Protein AF-A0AAV1YYT8-F1 (afdb_monomer)

Secondary structure (DSSP, 8-state):
-------HHHHHHH------TT-------GGG-HHHHHHHHHHHHTT-TTS--THHHHHHHHHHHHHHHHHHHHH-SS----HHHHHHHHHHHHHHHHGGG-SSHHHHHHHHHSTT-HHHHTT-

Structure (mmCIF, N/CA/C/O backbone):
data_AF-A0AAV1YYT8-F1
#
_entry.id   AF-A0AAV1YYT8-F1
#
loop_
_atom_site.group_PDB
_atom_site.id
_atom_site.type_symbol
_atom_site.label_atom_id
_atom_site.label_alt_id
_atom_site.label_comp_id
_atom_site.label_asym_id
_atom_site.label_entity_id
_atom_site.label_seq_id
_atom_site.pdbx_PDB_ins_code
_atom_site.Cartn_x
_atom_site.Cartn_y
_atom_site.Cartn_z
_atom_site.occupancy
_atom_site.B_iso_or_equiv
_atom_site.auth_seq_id
_atom_site.auth_comp_id
_atom_site.auth_asym_id
_atom_site.auth_atom_id
_atom_site.pdbx_PDB_model_num
ATOM 1 N N . LYS A 1 1 ? -0.419 -19.424 -12.071 1.00 29.91 1 LYS A N 1
ATOM 2 C CA . LYS A 1 1 ? 0.875 -18.808 -12.464 1.00 29.91 1 LYS A CA 1
ATOM 3 C C . LYS A 1 1 ? 1.352 -17.943 -11.300 1.00 29.91 1 LYS A C 1
ATOM 5 O O . LYS A 1 1 ? 0.806 -16.866 -11.106 1.00 29.91 1 LYS A O 1
ATOM 10 N N . ASN A 1 2 ? 2.298 -18.443 -10.504 1.00 28.84 2 ASN A N 1
ATOM 11 C CA . ASN A 1 2 ? 2.866 -1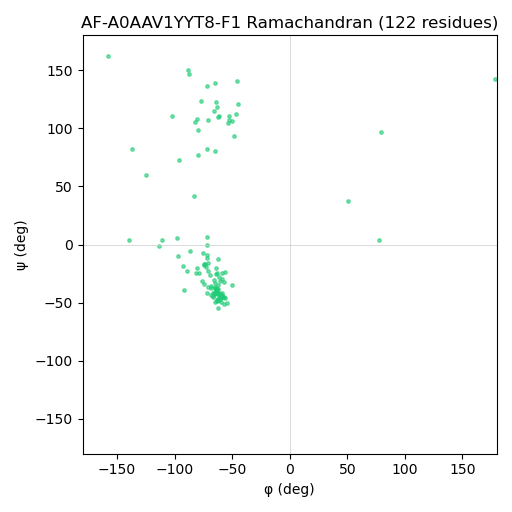7.728 -9.360 1.00 28.84 2 ASN A CA 1
ATOM 12 C C . ASN A 1 2 ? 3.902 -16.722 -9.865 1.00 28.84 2 ASN A C 1
ATOM 14 O O . ASN A 1 2 ? 5.024 -17.090 -10.201 1.00 28.84 2 ASN A O 1
ATOM 18 N N . ILE A 1 3 ? 3.491 -15.461 -9.985 1.00 37.50 3 ILE A N 1
ATOM 19 C CA . ILE A 1 3 ? 4.416 -14.343 -10.160 1.00 37.50 3 ILE A CA 1
ATOM 20 C C . ILE A 1 3 ? 4.888 -14.003 -8.753 1.00 37.50 3 ILE A C 1
ATOM 22 O O . ILE A 1 3 ? 4.116 -13.474 -7.958 1.00 37.50 3 ILE A O 1
ATOM 26 N N . TYR A 1 4 ? 6.124 -14.393 -8.453 1.00 35.78 4 TYR A N 1
ATOM 27 C CA . TYR A 1 4 ? 6.843 -13.994 -7.254 1.00 35.78 4 TYR A CA 1
ATOM 28 C C . TYR A 1 4 ? 6.838 -12.462 -7.177 1.00 35.78 4 TYR A C 1
ATOM 30 O O . TYR A 1 4 ? 7.555 -11.798 -7.927 1.00 35.78 4 TYR A O 1
ATOM 38 N N . CYS A 1 5 ? 6.013 -11.893 -6.296 1.00 41.47 5 CYS A N 1
ATOM 39 C CA . CYS A 1 5 ? 6.293 -10.569 -5.764 1.00 41.47 5 CYS A CA 1
ATOM 40 C C . CYS A 1 5 ? 7.623 -10.721 -5.028 1.00 41.47 5 CYS A C 1
ATOM 42 O O . CYS A 1 5 ? 7.698 -11.449 -4.039 1.00 41.47 5 CYS A O 1
ATOM 44 N N . PHE A 1 6 ? 8.689 -10.122 -5.562 1.00 40.53 6 PHE A N 1
ATOM 45 C CA . PHE A 1 6 ? 9.904 -9.889 -4.790 1.00 40.53 6 PHE A CA 1
ATOM 46 C C . PHE A 1 6 ? 9.467 -9.343 -3.432 1.00 40.53 6 PHE A C 1
ATOM 48 O O . PHE A 1 6 ? 8.733 -8.355 -3.401 1.00 40.53 6 PHE A O 1
ATOM 55 N N . GLY A 1 7 ? 9.830 -10.033 -2.348 1.00 42.81 7 GLY A N 1
ATOM 56 C CA . GLY A 1 7 ? 9.428 -9.659 -1.001 1.00 42.81 7 GLY A CA 1
ATOM 57 C C . GLY A 1 7 ? 9.799 -8.203 -0.755 1.00 42.81 7 GLY A C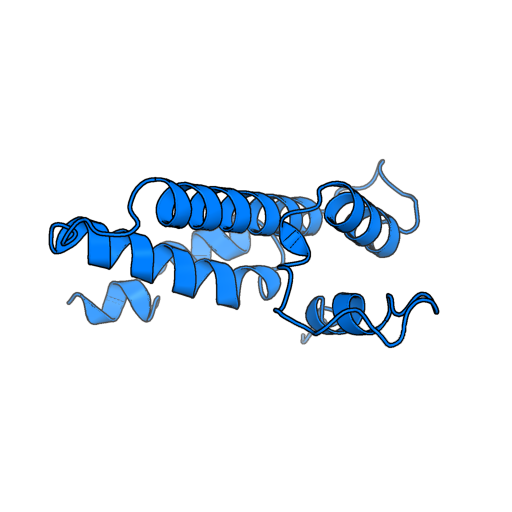 1
ATOM 58 O O . GLY A 1 7 ? 10.976 -7.878 -0.610 1.00 42.81 7 GLY A O 1
ATOM 59 N N . LEU A 1 8 ? 8.802 -7.317 -0.732 1.00 49.53 8 LEU A N 1
ATOM 60 C CA . LEU A 1 8 ? 8.980 -5.914 -0.346 1.00 49.53 8 LEU A CA 1
ATOM 61 C C . LEU A 1 8 ? 9.544 -5.831 1.085 1.00 49.53 8 LEU A C 1
ATOM 63 O O . LEU A 1 8 ? 10.284 -4.904 1.408 1.00 49.53 8 LEU A O 1
ATOM 67 N N . ASP A 1 9 ? 9.307 -6.874 1.884 1.00 48.53 9 ASP A N 1
ATOM 68 C CA . ASP A 1 9 ? 9.924 -7.105 3.189 1.00 48.53 9 ASP A CA 1
ATOM 69 C C . ASP A 1 9 ? 11.449 -7.271 3.114 1.00 48.53 9 ASP A C 1
ATOM 71 O O . ASP A 1 9 ? 12.164 -6.807 4.002 1.00 48.53 9 ASP A O 1
ATOM 75 N N . ASP A 1 10 ? 11.991 -7.871 2.053 1.00 46.69 10 ASP A N 1
ATOM 76 C CA . ASP A 1 10 ? 13.438 -8.065 1.899 1.00 46.69 10 ASP A CA 1
ATOM 77 C C . ASP A 1 10 ? 14.159 -6.789 1.439 1.00 46.69 10 ASP A C 1
ATOM 79 O O . ASP A 1 10 ? 15.330 -6.591 1.775 1.00 46.69 10 ASP A O 1
ATOM 83 N N . ILE A 1 11 ? 13.461 -5.864 0.768 1.00 51.53 11 ILE A N 1
ATOM 84 C CA . ILE A 1 11 ? 14.016 -4.549 0.396 1.00 51.53 11 ILE A CA 1
ATOM 85 C C . ILE A 1 11 ? 14.333 -3.722 1.653 1.00 51.53 11 ILE A C 1
ATOM 87 O O . ILE A 1 11 ? 15.355 -3.035 1.707 1.00 51.53 11 ILE A O 1
ATOM 91 N N . THR A 1 12 ? 13.547 -3.872 2.724 1.00 48.91 12 THR A N 1
ATOM 92 C CA . THR A 1 12 ? 13.840 -3.224 4.016 1.00 48.91 12 THR A CA 1
ATOM 93 C C . THR A 1 12 ? 15.072 -3.808 4.721 1.00 48.91 12 THR A C 1
ATOM 95 O O . THR A 1 12 ? 15.756 -3.095 5.457 1.00 48.91 12 THR A O 1
ATOM 98 N N . LYS A 1 13 ? 15.422 -5.076 4.455 1.00 47.50 13 LYS A N 1
ATOM 99 C CA . LYS A 1 13 ? 16.600 -5.745 5.041 1.00 47.50 13 LYS A CA 1
ATOM 100 C C . LYS A 1 13 ? 17.904 -5.395 4.317 1.00 47.50 13 LYS A C 1
ATOM 102 O O . LYS A 1 13 ? 18.972 -5.474 4.925 1.00 47.50 13 LYS A O 1
ATOM 107 N N . GLY A 1 14 ? 17.825 -5.003 3.042 1.00 40.59 14 GLY A N 1
ATOM 108 C CA . GLY A 1 14 ? 18.976 -4.677 2.192 1.00 40.59 14 GLY A CA 1
ATOM 109 C C . GLY A 1 14 ? 19.553 -3.270 2.384 1.00 40.59 14 GLY A C 1
ATOM 110 O O . GLY A 1 14 ? 20.721 -3.048 2.074 1.00 40.59 14 GLY A O 1
ATOM 111 N N . SER A 1 15 ? 18.797 -2.326 2.955 1.00 43.38 15 SER A N 1
ATOM 112 C CA . SER A 1 15 ? 19.249 -0.941 3.176 1.00 43.38 15 SER A CA 1
ATOM 113 C C . SER A 1 15 ? 20.077 -0.770 4.464 1.00 43.38 15 SER A C 1
ATOM 115 O O . SER A 1 15 ? 19.918 0.206 5.201 1.00 43.38 15 SER A O 1
ATOM 117 N N . ARG A 1 16 ? 20.987 -1.708 4.760 1.00 41.97 16 A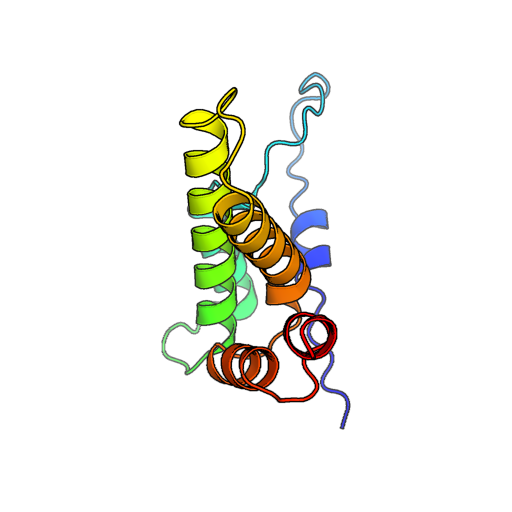RG A N 1
ATOM 118 C CA . ARG A 1 16 ? 22.022 -1.522 5.791 1.00 41.97 16 ARG A CA 1
ATOM 119 C C . ARG A 1 16 ? 23.160 -0.685 5.213 1.00 41.97 16 ARG A C 1
ATOM 121 O O . ARG A 1 16 ? 24.221 -1.209 4.878 1.00 41.97 16 ARG A O 1
ATOM 128 N N . ASN A 1 17 ? 22.953 0.626 5.118 1.00 39.38 17 ASN A N 1
ATOM 129 C CA . ASN A 1 17 ? 24.095 1.530 5.087 1.00 39.38 17 ASN A CA 1
ATOM 130 C C . ASN A 1 17 ? 24.823 1.402 6.427 1.00 39.38 17 ASN A C 1
ATOM 132 O O . ASN A 1 17 ? 24.231 1.544 7.496 1.00 39.38 17 ASN A O 1
ATOM 136 N N . ARG A 1 18 ? 26.108 1.054 6.339 1.00 49.19 18 ARG A N 1
ATOM 137 C CA . ARG A 1 18 ? 27.074 1.134 7.430 1.00 49.19 18 ARG A CA 1
ATOM 138 C C . ARG A 1 18 ? 27.032 2.553 7.995 1.00 49.19 18 ARG A C 1
ATOM 140 O O . ARG A 1 18 ? 27.457 3.450 7.287 1.00 49.19 18 ARG A O 1
ATOM 147 N N . GLU A 1 19 ? 26.527 2.733 9.214 1.00 42.28 19 GLU A N 1
ATOM 148 C CA . GLU A 1 19 ? 27.069 3.639 10.238 1.00 42.28 19 GLU A CA 1
ATOM 149 C C . GLU A 1 19 ? 26.212 3.635 11.522 1.00 42.28 19 GLU A C 1
ATOM 151 O O . GLU A 1 19 ? 24.988 3.567 11.484 1.00 42.28 19 GLU A O 1
ATOM 156 N N . ASP A 1 20 ? 26.933 3.716 12.643 1.00 37.09 20 ASP A N 1
ATOM 157 C CA . ASP A 1 20 ? 26.544 3.828 14.058 1.00 37.09 20 ASP A CA 1
ATOM 158 C C . 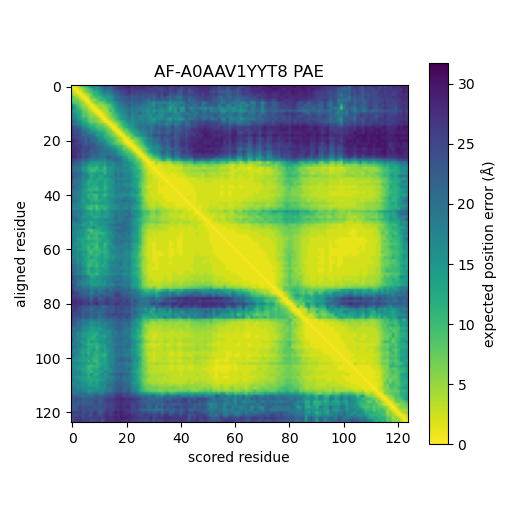ASP A 1 20 ? 26.090 2.561 14.841 1.00 37.09 20 ASP A C 1
ATOM 160 O O . ASP A 1 20 ? 24.910 2.204 14.868 1.00 37.09 20 ASP A O 1
ATOM 164 N N . PRO A 1 21 ? 27.011 1.917 15.596 1.00 35.91 21 PRO A N 1
ATOM 165 C CA . PRO A 1 21 ? 26.717 0.820 16.525 1.00 35.91 21 PRO A CA 1
ATOM 166 C C . PRO A 1 21 ? 25.984 1.239 17.816 1.00 35.91 21 PRO A C 1
ATOM 168 O O . PRO A 1 21 ? 25.749 0.383 18.668 1.00 35.91 21 PRO A O 1
ATOM 171 N N . ARG A 1 22 ? 25.666 2.528 18.016 1.00 36.09 22 ARG A N 1
ATOM 172 C CA . ARG A 1 22 ? 25.020 3.054 19.238 1.00 36.09 22 ARG A CA 1
ATOM 173 C C . ARG A 1 22 ? 23.580 3.523 19.037 1.00 36.09 22 ARG A C 1
ATOM 175 O O . ARG A 1 22 ? 22.960 3.996 19.991 1.00 36.09 22 ARG A O 1
ATOM 182 N N . ALA A 1 23 ? 23.010 3.346 17.847 1.00 39.38 23 ALA A N 1
ATOM 183 C CA . ALA A 1 23 ? 21.576 3.494 17.646 1.00 39.38 23 ALA A CA 1
ATOM 184 C C . ALA A 1 23 ? 20.859 2.304 18.301 1.00 39.38 23 ALA A C 1
ATOM 186 O O . ALA A 1 23 ? 20.546 1.306 17.655 1.00 39.38 23 ALA A O 1
ATOM 187 N N . HI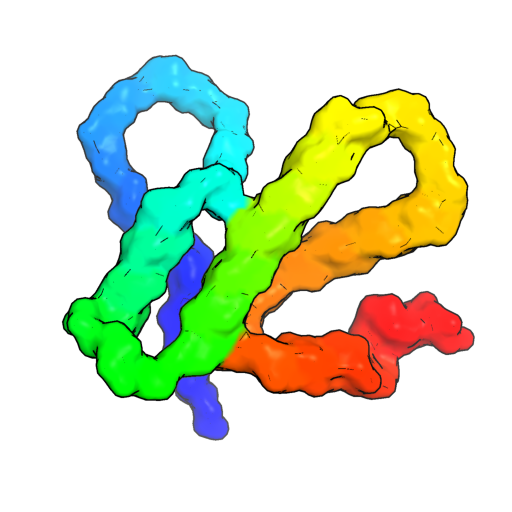S A 1 24 ? 20.640 2.395 19.615 1.00 32.50 24 HIS A N 1
ATOM 188 C CA . HIS A 1 24 ? 19.725 1.525 20.339 1.00 32.50 24 HIS A CA 1
ATOM 189 C C . HIS A 1 24 ? 18.417 1.439 19.549 1.00 32.50 24 HIS A C 1
ATOM 191 O O . HIS A 1 24 ? 17.699 2.428 19.400 1.00 32.50 24 HIS A O 1
ATOM 197 N N . VAL A 1 25 ? 18.160 0.249 19.009 1.00 39.38 25 VAL A N 1
ATOM 198 C CA . VAL A 1 25 ? 16.984 -0.122 18.229 1.00 39.38 25 VAL A CA 1
ATOM 199 C C . VAL A 1 25 ? 15.759 -0.040 19.143 1.00 39.38 25 VAL A C 1
ATOM 201 O O . VAL A 1 25 ? 15.297 -1.023 19.702 1.00 39.38 25 VAL A O 1
ATOM 204 N N . THR A 1 26 ? 15.246 1.171 19.335 1.00 37.84 26 THR A N 1
ATOM 205 C CA . THR A 1 26 ? 13.800 1.377 19.338 1.00 37.84 26 THR A CA 1
ATOM 206 C C . THR A 1 26 ? 13.448 1.431 17.864 1.00 37.84 26 THR A C 1
ATOM 208 O O . THR A 1 26 ? 13.883 2.346 17.168 1.00 37.84 26 THR A O 1
ATOM 211 N N . GLU A 1 27 ? 12.789 0.388 17.368 1.00 46.94 27 GLU A N 1
ATOM 212 C CA . GLU A 1 27 ? 12.419 0.198 15.965 1.00 46.94 27 GLU A CA 1
ATOM 213 C C . GLU A 1 27 ? 11.749 1.462 15.403 1.00 46.94 27 GLU A C 1
ATOM 215 O O . GLU A 1 27 ? 10.547 1.683 15.545 1.00 46.94 27 GLU A O 1
ATOM 220 N N . ARG A 1 28 ? 12.528 2.355 14.781 1.00 64.44 28 ARG A N 1
ATOM 221 C CA . ARG A 1 28 ? 11.965 3.497 14.064 1.00 64.44 28 ARG A CA 1
ATOM 222 C C . ARG A 1 28 ? 11.312 2.935 12.816 1.00 64.44 28 ARG A C 1
ATOM 224 O O . ARG A 1 28 ? 12.011 2.527 11.893 1.00 64.44 28 ARG A O 1
ATOM 231 N N . ASN A 1 29 ? 9.983 2.920 12.809 1.00 75.88 29 ASN A N 1
ATOM 232 C CA . ASN A 1 29 ? 9.184 2.538 11.657 1.00 75.88 29 ASN A CA 1
ATOM 233 C C . ASN A 1 29 ? 9.659 3.297 10.404 1.00 75.88 29 ASN A C 1
ATOM 235 O O . ASN A 1 29 ? 9.450 4.506 10.264 1.00 75.88 29 ASN A O 1
ATOM 239 N N . VAL A 1 30 ? 10.339 2.575 9.511 1.00 83.69 30 VAL A N 1
ATOM 240 C CA . VAL A 1 30 ? 11.014 3.128 8.327 1.00 83.69 30 VAL A CA 1
ATOM 241 C C . VAL A 1 30 ? 10.032 3.759 7.343 1.00 83.69 30 VAL A C 1
ATOM 243 O O . VAL A 1 30 ? 10.380 4.695 6.624 1.00 83.69 30 VAL A O 1
ATOM 246 N N . TRP A 1 31 ? 8.779 3.311 7.365 1.00 86.81 31 TRP A N 1
ATOM 247 C CA . TRP A 1 31 ? 7.715 3.803 6.502 1.00 86.81 31 TRP A CA 1
ATOM 248 C C . TRP A 1 31 ? 7.236 5.208 6.859 1.00 86.81 31 TRP A C 1
ATOM 250 O O . TRP A 1 31 ? 6.535 5.821 6.067 1.00 86.81 31 TRP A O 1
ATOM 260 N N . LEU A 1 32 ? 7.657 5.780 7.990 1.00 87.25 32 LEU A N 1
ATOM 261 C CA . LEU A 1 32 ? 7.398 7.192 8.295 1.00 87.25 32 LEU A CA 1
ATOM 262 C C . LEU A 1 32 ? 8.297 8.151 7.497 1.00 87.25 32 LEU A C 1
ATOM 264 O O . LEU A 1 32 ? 8.104 9.366 7.541 1.00 87.25 32 LEU A O 1
ATOM 268 N N . ASN A 1 33 ? 9.285 7.636 6.762 1.00 86.75 33 ASN A N 1
ATOM 269 C CA . ASN A 1 33 ? 10.195 8.441 5.960 1.00 86.75 33 ASN A CA 1
ATOM 270 C C . ASN A 1 33 ? 9.826 8.388 4.469 1.00 86.75 33 ASN A C 1
ATOM 272 O O . ASN A 1 33 ? 10.055 7.385 3.793 1.00 86.75 33 ASN A O 1
ATOM 276 N N . HIS A 1 34 ? 9.342 9.508 3.922 1.00 85.69 34 HIS A N 1
ATOM 277 C CA . HIS A 1 34 ? 8.994 9.607 2.501 1.00 85.69 34 HIS A CA 1
ATOM 278 C C . HIS A 1 34 ? 10.179 9.309 1.565 1.00 85.69 34 HIS A C 1
ATOM 280 O O . HIS A 1 34 ? 9.967 8.790 0.474 1.00 85.69 34 HIS A O 1
ATOM 286 N N . LYS A 1 35 ? 11.431 9.576 1.977 1.00 89.56 35 LYS A N 1
ATOM 287 C CA . LYS A 1 35 ? 12.619 9.250 1.165 1.00 89.56 35 LYS A CA 1
ATOM 288 C C . LYS A 1 35 ? 12.762 7.746 0.944 1.00 89.56 35 LYS A C 1
ATOM 290 O O . LYS A 1 35 ? 13.109 7.335 -0.156 1.00 89.56 35 LYS A O 1
ATOM 295 N N . ILE A 1 36 ? 12.459 6.943 1.966 1.00 87.38 36 ILE A N 1
ATOM 296 C CA . ILE A 1 36 ? 12.506 5.476 1.883 1.00 87.38 36 ILE A CA 1
ATOM 297 C C . ILE A 1 36 ? 11.428 4.984 0.916 1.00 87.38 36 ILE A C 1
ATOM 299 O O . ILE A 1 36 ? 11.711 4.178 0.038 1.00 87.38 36 ILE A O 1
ATOM 303 N N . MET A 1 37 ? 10.217 5.534 1.004 1.00 91.75 37 MET A N 1
ATOM 304 C CA . MET A 1 37 ? 9.131 5.219 0.073 1.00 91.75 37 MET A CA 1
ATOM 305 C C . MET A 1 37 ? 9.506 5.528 -1.392 1.00 91.75 37 MET A C 1
ATOM 307 O O . MET A 1 37 ? 9.341 4.667 -2.258 1.00 91.75 37 MET A O 1
ATOM 311 N N . TYR A 1 38 ? 10.104 6.693 -1.672 1.00 88.56 38 TYR A N 1
ATOM 312 C CA . TYR A 1 38 ? 10.608 7.015 -3.014 1.00 88.56 38 TYR A CA 1
ATOM 313 C C . TYR A 1 38 ? 11.755 6.109 -3.466 1.00 88.56 38 TYR A C 1
ATOM 315 O O . TYR A 1 38 ? 11.797 5.744 -4.640 1.00 88.56 38 TYR A O 1
ATOM 323 N N . GLN A 1 39 ? 12.657 5.724 -2.561 1.00 90.69 39 GLN A N 1
ATOM 324 C CA . GLN A 1 39 ? 13.738 4.787 -2.865 1.00 90.69 39 GLN A CA 1
ATOM 325 C C . GLN A 1 39 ? 13.179 3.426 -3.296 1.00 90.69 39 GLN A C 1
ATOM 327 O O . GLN A 1 39 ? 13.543 2.937 -4.360 1.00 90.69 39 GLN A O 1
ATOM 332 N N . ILE A 1 40 ? 12.215 2.876 -2.549 1.00 89.69 40 ILE A N 1
ATOM 333 C CA . ILE A 1 40 ? 11.561 1.601 -2.884 1.00 89.69 40 ILE A CA 1
ATOM 334 C C . ILE A 1 40 ? 10.881 1.687 -4.261 1.00 89.69 40 ILE A C 1
ATOM 336 O O . ILE A 1 40 ? 11.035 0.792 -5.093 1.00 89.69 40 ILE A O 1
ATOM 340 N N . MET A 1 41 ? 10.163 2.780 -4.551 1.00 90.19 41 MET A N 1
ATOM 341 C CA . MET A 1 41 ? 9.568 2.988 -5.880 1.00 90.19 41 MET A CA 1
ATOM 342 C C . MET A 1 41 ? 10.630 3.123 -6.984 1.00 90.19 41 MET A C 1
ATOM 344 O O . MET A 1 41 ? 10.446 2.605 -8.088 1.00 90.19 41 MET A O 1
ATOM 348 N N . GLY A 1 42 ? 11.753 3.784 -6.698 1.00 90.31 42 GLY A N 1
ATOM 349 C CA . GLY A 1 42 ? 12.909 3.877 -7.590 1.00 90.31 42 GLY A CA 1
ATOM 350 C C . GLY A 1 42 ? 13.495 2.504 -7.930 1.00 90.31 42 GLY A C 1
ATOM 351 O O . GLY A 1 42 ? 13.698 2.195 -9.106 1.00 90.31 42 GLY A O 1
ATOM 352 N N . ASP A 1 43 ? 13.673 1.656 -6.920 1.00 89.31 43 ASP A N 1
ATOM 353 C CA . ASP A 1 43 ? 14.227 0.308 -7.061 1.00 89.31 43 ASP A CA 1
ATOM 354 C C . ASP A 1 43 ? 13.311 -0.595 -7.904 1.00 89.31 43 ASP A C 1
ATOM 356 O O . ASP A 1 43 ? 13.770 -1.313 -8.798 1.00 89.31 43 ASP A O 1
ATOM 360 N N . ILE A 1 44 ? 11.996 -0.509 -7.686 1.00 86.50 44 ILE A N 1
ATOM 361 C CA . ILE A 1 44 ? 10.995 -1.295 -8.426 1.00 86.50 44 ILE A CA 1
ATOM 362 C C . ILE A 1 44 ? 10.851 -0.803 -9.866 1.00 86.50 44 ILE A C 1
ATOM 364 O O . ILE A 1 44 ? 10.773 -1.604 -10.802 1.00 86.50 44 ILE A O 1
ATOM 368 N N . SER A 1 45 ? 10.844 0.514 -10.060 1.00 87.94 45 SER A N 1
ATOM 369 C CA . SER A 1 45 ? 10.741 1.115 -11.390 1.00 87.94 45 SER A CA 1
ATOM 370 C C . SER A 1 45 ? 12.005 0.928 -12.225 1.00 87.94 45 SER A C 1
ATOM 372 O O . SER A 1 45 ? 11.941 0.970 -13.460 1.00 87.94 45 SER A O 1
ATOM 374 N N . LYS A 1 46 ? 13.159 0.710 -11.575 1.00 88.31 46 LYS A N 1
ATOM 375 C CA . LYS A 1 46 ? 14.489 0.748 -12.201 1.00 88.31 46 LYS A CA 1
ATOM 376 C C . LYS A 1 46 ? 14.685 2.040 -13.004 1.00 88.31 46 LYS A C 1
ATOM 378 O O . LYS A 1 46 ? 15.210 2.013 -14.115 1.00 88.31 46 LYS A O 1
ATOM 383 N N . GLY A 1 47 ? 14.163 3.150 -12.477 1.00 84.06 47 GLY A N 1
ATOM 384 C CA . GLY A 1 47 ? 14.188 4.468 -13.116 1.00 84.06 47 GLY A CA 1
ATOM 385 C C . GLY A 1 47 ? 13.167 4.688 -14.241 1.00 84.06 47 GLY A C 1
ATOM 386 O O . GLY A 1 47 ? 13.174 5.756 -14.845 1.00 84.06 47 GLY A O 1
ATOM 387 N N . ARG A 1 48 ? 12.278 3.728 -14.534 1.00 89.50 48 ARG A N 1
ATOM 388 C CA . ARG A 1 48 ? 11.260 3.830 -15.602 1.00 89.50 48 ARG A CA 1
ATOM 389 C C . ARG A 1 48 ? 9.913 4.293 -15.052 1.00 89.50 48 ARG A C 1
ATOM 391 O O . ARG A 1 48 ? 8.984 3.501 -14.906 1.00 89.50 48 ARG A O 1
ATOM 398 N N . TRP A 1 49 ? 9.842 5.573 -14.706 1.00 90.25 49 TRP A N 1
ATOM 399 C CA . TRP A 1 49 ? 8.660 6.215 -14.112 1.00 90.25 49 TRP A CA 1
ATOM 400 C C . TRP A 1 49 ? 7.524 6.477 -15.104 1.00 90.25 49 TRP A C 1
ATOM 402 O O . TRP A 1 49 ? 6.390 6.705 -14.702 1.00 90.25 49 TRP A O 1
ATOM 412 N N . ASP A 1 50 ? 7.831 6.429 -16.396 1.00 91.56 50 ASP A N 1
ATOM 413 C CA . ASP A 1 50 ? 6.891 6.559 -17.507 1.00 91.56 50 ASP A CA 1
ATOM 414 C C . ASP A 1 50 ? 5.968 5.339 -17.657 1.00 91.56 50 ASP A C 1
ATOM 416 O O . ASP A 1 50 ? 4.946 5.399 -18.342 1.00 91.56 50 ASP A O 1
ATOM 420 N N . LYS A 1 51 ? 6.317 4.216 -17.023 1.00 90.50 51 LYS A N 1
ATOM 421 C CA . LYS A 1 51 ? 5.567 2.966 -17.132 1.00 90.50 51 LYS A CA 1
ATOM 422 C C . LYS A 1 51 ? 4.440 2.886 -16.116 1.00 90.50 51 LYS A C 1
ATOM 424 O O . LYS A 1 51 ? 4.566 3.304 -14.969 1.00 90.50 51 LYS A O 1
ATOM 429 N N . TYR A 1 52 ? 3.359 2.227 -16.524 1.00 90.69 52 TYR A N 1
ATOM 430 C CA . TYR A 1 52 ? 2.296 1.835 -15.609 1.00 90.69 52 TYR A CA 1
ATOM 431 C C . TYR A 1 52 ? 2.827 0.837 -14.569 1.00 90.69 52 TYR A C 1
ATOM 433 O O . TYR A 1 52 ? 3.281 -0.256 -14.917 1.00 90.69 52 TYR A O 1
ATOM 441 N N . MET A 1 53 ? 2.780 1.223 -13.293 1.00 92.56 53 MET A N 1
ATOM 442 C CA . MET A 1 53 ? 3.310 0.446 -12.170 1.00 92.56 53 MET A CA 1
ATOM 443 C C . MET A 1 53 ? 2.332 0.475 -10.991 1.00 92.56 53 MET A C 1
ATOM 445 O O . MET A 1 53 ? 2.513 1.249 -10.059 1.00 92.56 53 MET A O 1
ATOM 449 N N . PRO A 1 54 ? 1.295 -0.370 -10.984 1.00 92.50 54 PRO A N 1
ATOM 450 C CA . PRO A 1 54 ? 0.249 -0.314 -9.962 1.00 92.50 54 PRO A CA 1
ATOM 451 C C . PRO A 1 54 ? 0.744 -0.622 -8.538 1.00 92.50 54 PRO A C 1
ATOM 453 O O . PRO A 1 54 ? 0.114 -0.205 -7.567 1.00 92.50 54 PRO A O 1
ATOM 456 N N . ALA A 1 55 ? 1.892 -1.292 -8.404 1.00 90.81 55 ALA A N 1
ATOM 457 C CA . ALA A 1 55 ? 2.539 -1.550 -7.121 1.00 90.81 55 ALA A CA 1
ATOM 458 C C . ALA A 1 55 ? 2.983 -0.263 -6.399 1.00 90.81 55 ALA A C 1
ATOM 460 O O . ALA A 1 55 ? 3.057 -0.251 -5.174 1.00 90.81 55 ALA A O 1
ATOM 461 N N . THR A 1 56 ? 3.231 0.848 -7.108 1.00 92.50 56 THR A N 1
ATOM 462 C CA . THR A 1 56 ? 3.573 2.119 -6.443 1.00 92.50 56 THR A CA 1
ATOM 463 C C . THR A 1 56 ? 2.414 2.668 -5.618 1.00 92.50 56 THR A C 1
ATOM 465 O O . THR A 1 56 ? 2.648 3.252 -4.562 1.00 92.50 56 THR A O 1
ATOM 468 N N . ASN A 1 57 ? 1.167 2.404 -6.021 1.00 94.62 57 ASN A N 1
ATOM 469 C CA . ASN A 1 57 ? -0.008 2.779 -5.235 1.00 94.62 57 ASN A CA 1
ATOM 470 C C . ASN A 1 57 ? -0.058 2.021 -3.903 1.00 94.62 57 ASN A C 1
ATOM 472 O O . ASN A 1 57 ? -0.414 2.604 -2.885 1.00 94.62 57 ASN A O 1
ATOM 476 N N . ILE A 1 58 ? 0.356 0.752 -3.884 1.00 94.75 58 ILE A N 1
ATOM 477 C CA . ILE A 1 58 ? 0.457 -0.041 -2.651 1.00 94.75 58 ILE A CA 1
ATOM 478 C C . ILE A 1 58 ? 1.500 0.546 -1.696 1.00 94.75 58 ILE A C 1
ATOM 480 O O . ILE A 1 58 ? 1.242 0.684 -0.502 1.00 94.75 58 ILE A O 1
ATOM 484 N N . ILE A 1 59 ? 2.649 0.973 -2.221 1.00 93.69 59 ILE A N 1
ATOM 485 C CA . ILE A 1 59 ? 3.718 1.595 -1.426 1.00 93.69 59 ILE A CA 1
ATOM 486 C C . ILE A 1 59 ? 3.243 2.928 -0.830 1.00 93.69 59 ILE A C 1
ATOM 488 O O . ILE A 1 59 ? 3.481 3.200 0.348 1.00 93.69 59 ILE A O 1
ATOM 492 N N . TRP A 1 60 ? 2.526 3.739 -1.612 1.00 95.25 60 TRP A N 1
ATOM 493 C CA . TRP A 1 60 ? 1.902 4.966 -1.116 1.00 95.25 60 TRP A CA 1
ATOM 494 C C . TRP A 1 60 ? 0.882 4.696 -0.013 1.00 95.25 60 TRP A C 1
ATOM 496 O O . TRP A 1 60 ? 0.898 5.379 1.009 1.00 95.25 60 TRP A O 1
ATOM 506 N N . LEU A 1 61 ? 0.020 3.694 -0.187 1.00 95.00 61 LEU A N 1
ATOM 507 C CA . LEU A 1 61 ? -0.968 3.327 0.824 1.00 95.00 61 LEU A CA 1
ATOM 508 C C . LEU A 1 61 ? -0.304 2.824 2.112 1.00 95.00 61 LEU A C 1
ATOM 510 O O . LEU A 1 61 ? -0.716 3.242 3.190 1.00 95.00 61 LEU A O 1
ATOM 514 N N . LYS A 1 62 ? 0.768 2.023 2.020 1.00 94.12 62 LYS A N 1
ATOM 515 C CA . LYS A 1 62 ? 1.576 1.627 3.186 1.00 94.12 62 LYS A CA 1
ATOM 516 C C . LYS A 1 62 ? 2.113 2.855 3.917 1.00 94.12 62 LYS A C 1
ATOM 518 O O . LYS A 1 62 ? 1.897 3.002 5.114 1.00 94.12 62 LYS A O 1
ATOM 523 N N . TYR A 1 63 ? 2.754 3.774 3.195 1.00 94.19 63 TYR A N 1
ATOM 524 C CA . TYR A 1 63 ? 3.255 5.024 3.769 1.00 94.19 63 TYR A CA 1
ATOM 525 C C . TYR A 1 63 ? 2.142 5.829 4.465 1.00 94.19 63 TYR A C 1
ATOM 527 O O . TYR A 1 63 ? 2.328 6.307 5.586 1.00 94.19 63 TYR A O 1
ATOM 535 N N . MET A 1 64 ? 0.975 5.977 3.833 1.00 94.75 64 MET A N 1
ATOM 536 C CA . MET A 1 64 ? -0.146 6.729 4.405 1.00 94.75 64 MET A CA 1
ATOM 537 C C . MET A 1 64 ? -0.731 6.057 5.650 1.00 94.75 64 MET A C 1
ATOM 539 O O . MET A 1 64 ? -0.933 6.743 6.652 1.00 94.75 64 MET A O 1
ATOM 543 N N . ASN A 1 65 ? -0.945 4.739 5.627 1.00 93.12 65 ASN A N 1
ATOM 544 C CA . ASN A 1 65 ? -1.466 3.991 6.772 1.00 93.12 65 ASN A CA 1
ATOM 545 C C . ASN A 1 65 ? -0.552 4.132 7.991 1.00 93.12 65 ASN A C 1
ATOM 547 O O . ASN A 1 65 ? -1.030 4.424 9.085 1.00 93.12 65 ASN A O 1
ATOM 551 N N . GLU A 1 66 ? 0.763 4.034 7.800 1.00 93.06 66 GL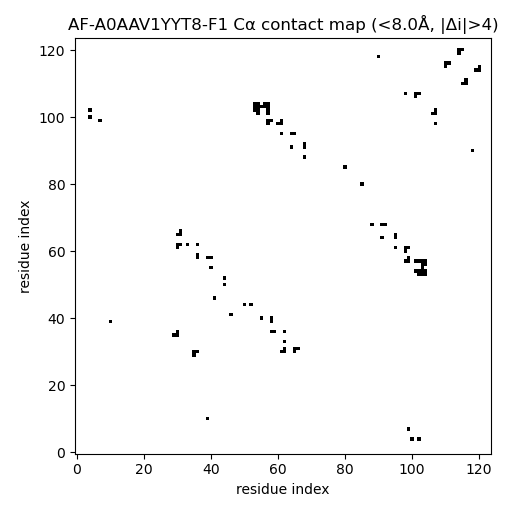U A N 1
ATOM 552 C CA . GLU A 1 66 ? 1.746 4.204 8.874 1.00 93.06 66 GLU A CA 1
ATOM 553 C C . GLU A 1 66 ? 1.725 5.623 9.456 1.00 93.06 66 GLU A C 1
ATOM 555 O O . GLU A 1 66 ? 1.803 5.812 10.673 1.00 93.06 66 GLU A O 1
ATOM 560 N N . ASN A 1 67 ? 1.545 6.641 8.609 1.00 91.19 67 ASN A N 1
ATOM 561 C CA . ASN A 1 67 ? 1.393 8.023 9.063 1.00 91.19 67 ASN A CA 1
ATOM 562 C C . ASN A 1 67 ? 0.091 8.241 9.847 1.00 91.19 67 ASN A C 1
ATOM 564 O O . ASN A 1 67 ? 0.123 8.905 10.884 1.00 91.19 67 ASN A O 1
ATOM 568 N N . ILE A 1 68 ? -1.027 7.665 9.396 1.00 90.56 68 ILE A N 1
ATOM 569 C CA . ILE A 1 68 ? -2.315 7.724 10.101 1.00 90.56 68 ILE A CA 1
ATOM 570 C C . ILE A 1 68 ? -2.203 7.020 11.457 1.00 90.56 68 ILE A C 1
ATOM 572 O O . ILE A 1 68 ? -2.561 7.606 12.475 1.00 90.56 68 ILE A O 1
ATOM 576 N N . LEU A 1 69 ? -1.648 5.806 11.501 1.00 89.25 69 LEU A N 1
ATOM 577 C CA . LEU A 1 69 ? -1.454 5.042 12.736 1.00 89.25 69 LEU A CA 1
ATOM 578 C C . LEU 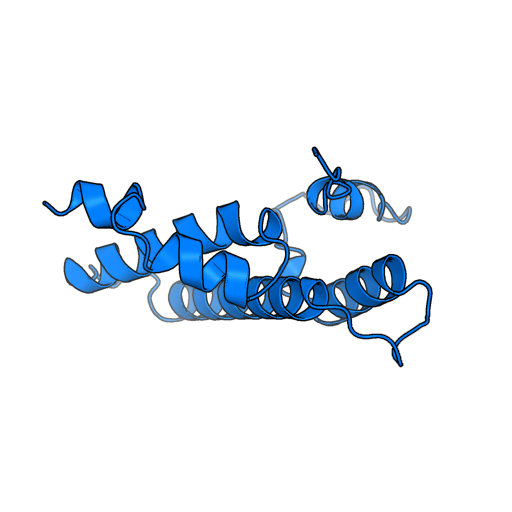A 1 69 ? -0.570 5.799 13.737 1.00 89.25 69 LEU A C 1
ATOM 580 O O . LEU A 1 69 ? -0.930 5.930 14.907 1.00 89.25 69 LEU A O 1
ATOM 584 N N . ASN A 1 70 ? 0.544 6.369 13.272 1.00 88.25 70 ASN A N 1
ATOM 585 C CA . ASN A 1 70 ? 1.435 7.193 14.090 1.00 88.25 70 ASN A CA 1
ATOM 586 C C . ASN A 1 70 ? 0.749 8.476 14.588 1.00 88.25 70 ASN A C 1
ATOM 588 O O . ASN A 1 70 ? 0.950 8.877 15.735 1.00 88.25 70 ASN A O 1
ATOM 592 N N . TYR A 1 71 ? -0.071 9.122 13.753 1.00 86.62 71 TYR A N 1
ATOM 593 C CA . TYR A 1 71 ? -0.864 10.283 14.159 1.00 86.62 71 TYR A CA 1
ATOM 594 C C . TYR A 1 71 ? -1.881 9.908 15.243 1.00 86.62 71 TYR A C 1
ATOM 596 O O . TYR A 1 71 ? -1.943 10.573 16.277 1.00 86.62 71 TYR A O 1
ATOM 604 N N . LEU A 1 72 ? -2.634 8.823 15.051 1.00 84.00 72 LEU A N 1
ATOM 605 C CA . LEU A 1 72 ? -3.630 8.351 16.013 1.00 84.00 72 LEU A CA 1
ATOM 606 C C . LEU A 1 72 ? -2.987 7.977 17.353 1.00 84.00 72 LEU A C 1
ATOM 608 O O . LEU A 1 72 ? -3.498 8.374 18.397 1.00 84.00 72 LEU A O 1
ATOM 612 N N . GLN A 1 73 ? -1.840 7.292 17.335 1.00 81.62 73 GLN A N 1
ATOM 613 C CA . GLN A 1 73 ? -1.105 6.919 18.546 1.00 81.62 73 GLN A CA 1
ATOM 614 C C . GLN A 1 73 ? -0.600 8.140 19.329 1.00 81.62 73 GLN A C 1
ATOM 616 O O . GLN A 1 73 ? -0.666 8.156 20.556 1.00 81.62 73 GLN A O 1
ATOM 621 N N . LYS A 1 74 ? -0.106 9.174 18.636 1.00 80.56 74 LYS A N 1
ATOM 622 C CA . LYS A 1 74 ? 0.391 10.404 19.276 1.00 80.56 74 LYS A CA 1
ATOM 623 C C . LYS A 1 74 ? -0.720 11.267 19.865 1.00 80.56 74 LYS A C 1
ATOM 625 O O . LYS A 1 74 ? -0.503 11.890 20.898 1.00 80.56 74 LYS A O 1
ATOM 630 N N . ASN A 1 75 ? -1.875 11.324 19.204 1.00 78.06 75 ASN A N 1
ATOM 631 C CA . ASN A 1 75 ? -2.975 12.206 19.602 1.00 78.06 75 ASN A CA 1
ATOM 632 C C . ASN A 1 75 ? -3.983 11.534 20.545 1.00 78.06 75 ASN A C 1
ATOM 634 O O . ASN A 1 75 ? -4.693 12.239 21.251 1.00 78.06 75 ASN A O 1
ATOM 638 N N . ASN A 1 76 ? -4.012 10.199 20.616 1.00 72.69 76 ASN A N 1
ATOM 639 C CA . ASN A 1 76 ? -4.866 9.447 21.541 1.00 72.69 76 ASN A CA 1
ATOM 640 C C . ASN A 1 76 ? -4.061 8.473 22.418 1.00 72.69 76 ASN A C 1
ATOM 642 O O . ASN A 1 76 ? -4.306 7.268 22.381 1.00 72.69 76 ASN A O 1
ATOM 646 N N . PRO A 1 77 ? -3.097 8.951 23.224 1.00 62.94 77 PRO A N 1
ATOM 647 C CA . PRO A 1 77 ? -2.246 8.053 23.996 1.00 62.94 77 PRO A CA 1
ATOM 648 C C . PRO A 1 77 ? -2.974 7.396 25.189 1.00 62.94 77 PRO A C 1
ATOM 650 O O . PRO A 1 77 ? -2.473 6.408 25.711 1.00 62.94 77 PRO A O 1
ATOM 653 N N . HIS A 1 78 ? -4.105 7.954 25.653 1.00 58.12 78 HIS A N 1
ATOM 654 C CA . HIS A 1 78 ? -4.776 7.567 26.914 1.00 58.12 78 HIS A CA 1
ATOM 655 C C . HIS A 1 78 ? -6.314 7.505 26.823 1.00 58.12 78 HIS A C 1
ATOM 657 O O . HIS A 1 78 ? -6.977 7.292 27.837 1.00 58.12 78 HIS A O 1
ATOM 663 N N . SER A 1 79 ? -6.906 7.717 25.646 1.00 51.34 79 SER A N 1
ATOM 664 C CA . SER A 1 79 ? -8.365 7.682 25.509 1.00 51.34 79 SER A CA 1
ATOM 665 C C . SER A 1 79 ? -8.829 6.224 25.505 1.00 51.34 79 SER A C 1
ATOM 667 O O . SER A 1 79 ? -8.344 5.474 24.655 1.00 51.34 79 SER A O 1
ATOM 669 N N . PRO A 1 80 ? -9.741 5.793 26.400 1.00 51.31 80 PRO A N 1
ATOM 670 C CA . PRO A 1 80 ? -10.424 4.519 26.228 1.00 51.31 80 PRO A CA 1
ATOM 671 C C . PRO A 1 80 ? -11.216 4.649 24.924 1.00 51.31 80 PRO A C 1
ATOM 673 O O . PRO A 1 80 ? -12.126 5.479 24.861 1.00 51.31 80 PRO A O 1
ATOM 676 N N . PRO A 1 81 ? -10.840 3.954 23.841 1.00 55.00 81 PRO A N 1
ATOM 677 C CA . PRO A 1 81 ? -11.491 4.202 22.573 1.00 55.00 81 PRO A CA 1
ATOM 678 C C . PRO A 1 81 ? -12.893 3.619 22.693 1.00 55.00 81 PRO A C 1
ATOM 680 O O . PRO A 1 81 ? -13.060 2.511 23.209 1.00 55.00 81 PRO A O 1
ATOM 683 N N . GLU A 1 82 ? -13.902 4.348 22.219 1.00 58.53 82 GLU A N 1
ATOM 684 C CA . GLU A 1 82 ? -15.205 3.743 21.950 1.00 58.53 82 GLU A CA 1
ATOM 685 C C . GLU A 1 82 ? -14.973 2.425 21.191 1.00 58.53 82 GLU A C 1
ATOM 687 O O . GLU A 1 82 ? -14.081 2.341 20.342 1.00 58.53 82 GLU A O 1
ATOM 692 N N . GLU A 1 83 ? -15.739 1.379 21.493 1.00 58.00 83 GLU A N 1
ATOM 693 C CA . GLU A 1 83 ? -15.511 0.021 20.971 1.00 58.00 83 GLU A CA 1
ATOM 694 C C . GLU A 1 83 ? -15.343 -0.010 19.434 1.00 58.00 83 GLU A C 1
ATOM 696 O O . GLU A 1 83 ? -14.485 -0.711 18.890 1.00 58.00 83 GLU A O 1
ATOM 701 N N . ASN A 1 84 ? -16.068 0.866 18.731 1.00 56.00 84 ASN A N 1
ATOM 702 C CA . ASN A 1 84 ? -15.965 1.066 17.284 1.00 56.00 84 ASN A CA 1
ATOM 703 C C . ASN A 1 84 ? -14.641 1.709 16.828 1.00 56.00 84 ASN A C 1
ATOM 705 O O . ASN A 1 84 ? -14.112 1.335 15.780 1.00 56.00 84 ASN A O 1
ATOM 709 N N . GLN A 1 85 ? -14.072 2.638 17.601 1.00 62.22 85 GLN A N 1
ATOM 710 C CA . GLN A 1 85 ? -12.752 3.218 17.329 1.00 62.22 85 GLN A CA 1
ATOM 711 C C . GLN A 1 85 ? -11.642 2.181 17.537 1.00 62.22 85 GLN A C 1
ATOM 713 O O . GLN A 1 85 ? -10.710 2.121 16.734 1.00 62.22 85 GLN A O 1
ATOM 718 N N . MET A 1 86 ? -11.769 1.307 18.547 1.00 70.88 86 MET A N 1
ATOM 719 C CA . MET A 1 86 ? -10.867 0.157 18.702 1.00 70.88 86 MET A CA 1
ATOM 720 C C . MET A 1 86 ? -10.955 -0.791 17.511 1.00 70.88 86 MET A C 1
ATOM 722 O O . MET A 1 86 ? -9.921 -1.241 17.015 1.00 70.88 86 MET A O 1
ATOM 726 N N . LYS A 1 87 ? -12.170 -1.058 17.019 1.00 73.81 87 LYS A N 1
ATOM 727 C CA . LYS A 1 87 ? -12.380 -1.903 15.842 1.00 73.81 87 LYS A CA 1
ATOM 728 C C . LYS A 1 87 ? -11.726 -1.289 14.605 1.00 73.81 87 LYS A C 1
ATOM 730 O O . LYS A 1 87 ? -10.881 -1.938 14.005 1.00 73.81 87 LYS A O 1
ATOM 735 N N . ALA A 1 88 ? -12.031 -0.038 14.260 1.00 78.00 88 ALA A N 1
ATOM 736 C CA . ALA A 1 88 ? -11.453 0.627 13.088 1.00 78.00 88 ALA A CA 1
ATOM 737 C C . ALA A 1 88 ? -9.916 0.714 13.145 1.00 78.00 88 ALA A C 1
ATOM 739 O O . ALA A 1 88 ? -9.243 0.451 12.150 1.00 78.00 88 ALA A O 1
ATOM 740 N N . LEU A 1 89 ? -9.350 1.021 14.317 1.00 82.69 89 LEU A N 1
ATOM 741 C CA . LEU A 1 89 ? -7.901 1.059 14.507 1.00 82.69 89 LEU A CA 1
ATOM 742 C C . LEU A 1 89 ? -7.261 -0.325 14.343 1.00 82.69 89 LEU A C 1
ATOM 744 O O . LEU A 1 89 ? -6.203 -0.439 13.727 1.00 82.69 89 LEU A O 1
ATOM 748 N N . ARG A 1 90 ? -7.887 -1.373 14.891 1.00 82.56 90 ARG A N 1
ATOM 749 C CA . ARG A 1 90 ? -7.420 -2.757 14.742 1.00 82.56 90 ARG A CA 1
ATOM 750 C C . ARG A 1 90 ? -7.439 -3.185 13.275 1.00 82.56 90 ARG A C 1
ATOM 752 O O . ARG A 1 90 ? -6.429 -3.676 12.789 1.00 82.56 90 ARG A O 1
ATOM 759 N N . LEU A 1 91 ? -8.536 -2.907 12.570 1.00 82.56 91 LEU A N 1
ATOM 760 C CA . LEU A 1 91 ? -8.687 -3.186 11.140 1.00 82.56 91 LEU A CA 1
ATOM 761 C C . LEU A 1 91 ? -7.602 -2.494 10.308 1.00 82.56 91 LEU A C 1
ATOM 763 O O . LEU A 1 91 ? -6.973 -3.118 9.459 1.00 82.56 91 LEU A O 1
ATOM 767 N N . LEU A 1 92 ? -7.337 -1.215 10.589 1.00 86.44 92 LEU A N 1
ATOM 768 C CA . LEU A 1 92 ? -6.291 -0.466 9.900 1.00 86.44 92 LEU A CA 1
ATOM 769 C C . LEU A 1 92 ? -4.899 -1.068 10.138 1.00 86.44 92 LEU A C 1
ATOM 771 O O . LEU A 1 92 ? -4.096 -1.098 9.210 1.00 86.44 92 LEU A O 1
ATOM 775 N N . LYS A 1 93 ? -4.609 -1.555 11.353 1.00 86.19 93 LYS A N 1
ATOM 776 C CA . LYS A 1 93 ? -3.347 -2.252 11.655 1.00 86.19 93 LYS A CA 1
ATOM 777 C C . LYS A 1 93 ? -3.231 -3.563 10.881 1.00 86.19 93 LYS A C 1
ATOM 779 O O . LYS A 1 93 ? -2.239 -3.758 10.194 1.00 86.19 93 LYS A O 1
ATOM 784 N N . GLU A 1 94 ? -4.265 -4.399 10.926 1.00 84.75 94 GLU A N 1
ATOM 785 C CA . GLU A 1 94 ? -4.302 -5.679 10.206 1.00 84.75 94 GLU A CA 1
ATOM 786 C C . GLU A 1 94 ? -4.094 -5.480 8.696 1.00 84.75 94 GLU A C 1
ATOM 788 O O . GLU A 1 94 ? -3.270 -6.159 8.087 1.00 84.75 94 GLU A O 1
ATOM 793 N N . TRP A 1 95 ? -4.766 -4.493 8.095 1.00 86.19 95 TRP A N 1
ATOM 794 C CA . TRP A 1 95 ? -4.574 -4.161 6.679 1.00 86.19 95 TRP A CA 1
ATOM 795 C C . TRP A 1 95 ? -3.183 -3.619 6.398 1.00 86.19 95 TRP A C 1
ATOM 797 O O . TRP A 1 95 ? -2.567 -3.970 5.398 1.00 86.19 95 TRP A O 1
ATOM 807 N N . ASN A 1 96 ? -2.670 -2.753 7.267 1.00 90.62 96 ASN A N 1
ATOM 808 C CA . ASN A 1 96 ? -1.330 -2.208 7.126 1.00 90.62 96 ASN A CA 1
ATOM 809 C C . ASN A 1 96 ? -0.248 -3.301 7.157 1.00 90.62 96 ASN A C 1
ATOM 811 O O . ASN A 1 96 ? 0.773 -3.153 6.480 1.00 90.62 96 ASN A O 1
ATOM 815 N N . ASP A 1 97 ? -0.470 -4.390 7.889 1.00 86.06 97 ASP A N 1
ATOM 816 C CA . ASP A 1 97 ? 0.465 -5.512 7.984 1.00 86.06 97 ASP A CA 1
ATOM 817 C C . ASP A 1 97 ? 0.469 -6.379 6.715 1.00 86.06 97 ASP A C 1
ATOM 819 O O . ASP A 1 97 ? 1.528 -6.858 6.309 1.00 86.06 97 ASP A O 1
ATOM 823 N N . CYS A 1 98 ? -0.672 -6.531 6.033 1.00 85.50 98 CYS A N 1
ATOM 824 C CA . CYS A 1 98 ? -0.766 -7.331 4.806 1.00 85.50 98 CYS A CA 1
ATOM 825 C C . CYS A 1 98 ? -0.683 -6.524 3.497 1.00 85.50 98 CYS A C 1
ATOM 827 O O . CYS A 1 98 ? -0.515 -7.124 2.435 1.00 85.50 98 CYS A O 1
ATOM 829 N N . ILE A 1 99 ? -0.740 -5.183 3.539 1.00 90.06 99 ILE A N 1
ATOM 830 C CA . ILE A 1 99 ? -0.914 -4.346 2.336 1.00 90.06 99 ILE A CA 1
ATOM 831 C C . ILE A 1 99 ? 0.163 -4.563 1.260 1.00 90.06 99 ILE A C 1
ATOM 833 O O . ILE A 1 99 ? -0.118 -4.475 0.067 1.00 90.06 99 ILE A O 1
ATOM 837 N N . LEU A 1 100 ? 1.395 -4.885 1.667 1.00 90.38 100 LEU A N 1
ATOM 838 C CA . LEU A 1 100 ? 2.515 -5.135 0.752 1.00 90.38 100 LEU A CA 1
ATOM 839 C C . LEU A 1 100 ? 2.395 -6.469 -0.007 1.00 90.38 100 LEU A C 1
ATOM 841 O O . LEU A 1 100 ? 3.127 -6.688 -0.970 1.00 90.38 100 LEU A O 1
ATOM 845 N N . GLY A 1 101 ? 1.471 -7.347 0.389 1.00 87.75 101 GLY A N 1
ATOM 846 C CA . GLY A 1 101 ? 1.150 -8.579 -0.330 1.00 87.75 101 GLY A CA 1
ATOM 847 C C . GLY A 1 101 ? 0.355 -8.353 -1.622 1.00 87.75 101 GLY A C 1
ATOM 848 O O . GLY A 1 101 ? 0.321 -9.243 -2.475 1.00 87.75 101 GLY A O 1
ATOM 849 N N . HIS A 1 102 ? -0.244 -7.171 -1.798 1.00 88.62 102 HIS A N 1
ATOM 850 C CA . HIS A 1 102 ? -1.092 -6.863 -2.949 1.00 88.62 102 HIS A CA 1
ATOM 851 C C . HIS A 1 102 ? -0.302 -6.305 -4.134 1.00 88.62 102 HIS A C 1
ATOM 853 O O . HIS A 1 102 ? 0.716 -5.625 -3.995 1.00 88.62 102 HIS A O 1
ATOM 859 N N . LYS A 1 103 ? -0.806 -6.566 -5.342 1.00 89.06 103 LYS A N 1
ATOM 860 C CA . LYS A 1 103 ? -0.159 -6.149 -6.603 1.00 89.06 103 LYS A CA 1
ATOM 861 C C . LYS A 1 103 ? -0.591 -4.762 -7.073 1.00 89.06 103 LYS A C 1
ATOM 863 O O . LYS A 1 103 ? 0.107 -4.131 -7.869 1.00 89.06 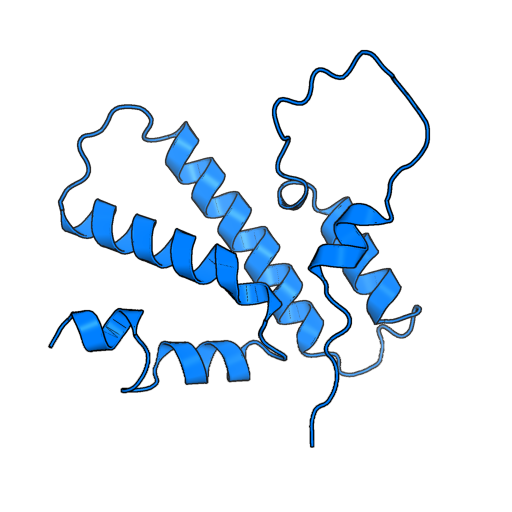103 LYS A O 1
ATOM 868 N N . SER A 1 104 ? -1.760 -4.312 -6.632 1.00 93.44 104 SER A N 1
ATOM 869 C CA . SER A 1 104 ? -2.371 -3.041 -7.013 1.00 93.44 104 SER A CA 1
ATOM 870 C C . SER A 1 104 ? -3.385 -2.599 -5.961 1.00 93.44 104 SER A C 1
ATOM 872 O O . SER A 1 104 ? -3.882 -3.410 -5.185 1.00 93.44 104 SER A O 1
ATOM 874 N N . ALA A 1 105 ? -3.746 -1.315 -5.965 1.00 92.06 105 ALA A N 1
ATOM 875 C CA . ALA A 1 105 ? -4.840 -0.823 -5.125 1.00 92.06 105 ALA A CA 1
ATOM 876 C C . ALA A 1 105 ? -6.193 -1.483 -5.467 1.00 92.06 105 ALA A C 1
ATOM 878 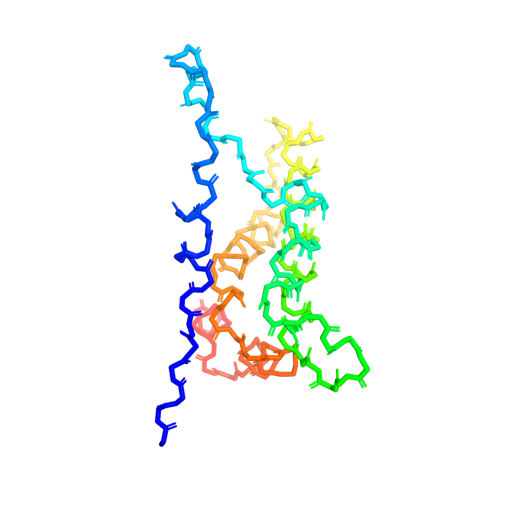O O . ALA A 1 105 ? -7.037 -1.626 -4.592 1.00 92.06 105 ALA A O 1
ATOM 879 N N . GLU A 1 106 ? -6.388 -1.909 -6.718 1.00 92.50 106 GLU A N 1
ATOM 880 C CA . GLU A 1 106 ? -7.564 -2.681 -7.139 1.00 92.50 106 GLU A CA 1
ATOM 881 C C . GLU A 1 106 ? -7.570 -4.086 -6.517 1.00 92.50 106 GLU A C 1
ATOM 883 O O . GLU A 1 106 ? -8.597 -4.529 -6.017 1.00 92.50 106 GLU A O 1
ATOM 888 N N . ASP A 1 107 ? -6.422 -4.768 -6.500 1.00 90.69 107 ASP A N 1
ATOM 889 C CA . ASP A 1 107 ? -6.235 -6.078 -5.864 1.00 90.69 107 ASP A CA 1
ATOM 890 C C . ASP A 1 107 ? -6.499 -6.003 -4.352 1.00 90.69 107 ASP A C 1
ATOM 892 O O . ASP A 1 107 ? -7.245 -6.817 -3.814 1.00 90.69 107 ASP A O 1
ATOM 896 N N . LEU A 1 108 ? -5.977 -4.962 -3.692 1.00 89.38 108 LEU A N 1
ATOM 897 C CA . LEU A 1 108 ? -6.295 -4.657 -2.296 1.00 89.38 108 LEU A CA 1
ATOM 898 C C . LEU A 1 108 ? -7.793 -4.407 -2.098 1.00 89.38 108 LEU A C 1
ATOM 900 O O . LEU A 1 108 ? -8.393 -4.985 -1.201 1.00 89.38 108 LEU A O 1
ATOM 904 N N . LEU A 1 109 ? -8.405 -3.548 -2.919 1.00 89.50 109 LEU A N 1
ATOM 905 C CA . LEU A 1 109 ? -9.819 -3.211 -2.776 1.00 89.50 109 LEU A CA 1
ATOM 906 C C . LEU A 1 109 ? -10.702 -4.451 -2.935 1.00 89.50 109 LEU A C 1
ATOM 908 O O . LEU A 1 109 ? -11.622 -4.634 -2.147 1.00 89.50 109 LEU A O 1
ATOM 912 N N . ASN A 1 110 ? -10.405 -5.304 -3.916 1.00 88.06 110 ASN A N 1
ATOM 913 C CA . ASN A 1 110 ? -11.132 -6.547 -4.148 1.00 88.06 110 ASN A CA 1
ATOM 914 C C . ASN A 1 110 ? -11.011 -7.513 -2.968 1.00 88.06 110 ASN A C 1
ATOM 916 O O . ASN A 1 110 ? -12.015 -8.107 -2.588 1.00 88.06 110 ASN A O 1
ATOM 920 N N . ASP A 1 111 ? -9.826 -7.647 -2.370 1.00 84.25 111 ASP A N 1
ATOM 921 C CA . ASP A 1 111 ? -9.636 -8.453 -1.161 1.00 84.25 111 ASP A CA 1
ATOM 922 C C . ASP A 1 111 ? -10.433 -7.878 0.016 1.00 84.25 111 ASP A C 1
ATOM 924 O O . ASP A 1 111 ? -11.217 -8.588 0.647 1.00 84.25 111 ASP A O 1
ATOM 928 N N . VAL A 1 112 ? -10.327 -6.563 0.231 1.00 78.25 112 VAL A N 1
ATOM 929 C CA . VAL A 1 112 ? -11.051 -5.805 1.258 1.00 78.25 112 VAL A CA 1
ATOM 930 C C . VAL A 1 112 ? -12.560 -5.999 1.163 1.00 78.25 112 VAL A C 1
ATOM 932 O O . VAL A 1 112 ? -13.180 -6.308 2.169 1.00 78.25 112 VAL A O 1
ATOM 935 N N . ILE A 1 113 ? -13.163 -5.832 -0.015 1.00 79.31 113 ILE A N 1
ATOM 936 C CA . ILE A 1 113 ? -14.625 -5.904 -0.182 1.00 79.31 113 ILE A CA 1
ATOM 937 C C . ILE A 1 113 ? -15.138 -7.329 -0.413 1.00 79.31 113 ILE A C 1
ATOM 939 O O . ILE A 1 113 ? -16.352 -7.536 -0.507 1.00 79.31 113 ILE A O 1
ATOM 943 N N . SER A 1 114 ? -14.247 -8.314 -0.562 1.00 77.19 114 SER A N 1
ATOM 944 C CA . SER A 1 114 ? -14.665 -9.691 -0.798 1.00 77.19 114 SER A CA 1
ATOM 945 C C . SER A 1 114 ? -15.421 -10.241 0.414 1.00 77.19 114 SER A C 1
ATOM 947 O O . SER A 1 114 ? -15.022 -10.066 1.563 1.00 77.19 114 SER A O 1
ATOM 949 N N . LYS A 1 115 ? -16.502 -10.989 0.159 1.00 55.69 115 LYS A N 1
ATOM 950 C CA . LYS A 1 115 ? -17.269 -11.692 1.208 1.00 55.69 115 LYS A CA 1
ATOM 951 C C . LYS A 1 115 ? -16.454 -12.754 1.962 1.00 55.69 115 LYS A C 1
ATOM 953 O O . LYS A 1 115 ? -16.894 -13.236 2.995 1.00 55.69 115 LYS A O 1
ATOM 958 N N . ASN A 1 116 ? -15.279 -13.110 1.440 1.00 54.88 116 ASN A N 1
ATOM 959 C CA . ASN A 1 116 ? -14.346 -14.061 2.040 1.00 54.88 116 ASN A CA 1
ATOM 960 C C . ASN A 1 116 ? -13.221 -13.369 2.814 1.00 54.88 116 ASN A C 1
ATOM 962 O O . ASN A 1 116 ? -12.288 -14.048 3.238 1.00 54.88 116 ASN A O 1
ATOM 966 N N . ASN A 1 117 ? -13.262 -12.042 2.963 1.00 58.38 117 ASN A N 1
ATOM 967 C CA . ASN A 1 117 ? -12.257 -11.355 3.746 1.00 58.38 117 ASN A CA 1
ATOM 968 C C . ASN A 1 117 ? -12.402 -11.802 5.209 1.00 58.38 117 ASN A C 1
ATOM 970 O O . ASN A 1 117 ? -13.424 -11.472 5.811 1.00 58.38 117 ASN A O 1
ATOM 974 N N . PRO A 1 118 ? -11.415 -12.499 5.804 1.00 55.19 118 PRO A N 1
ATOM 975 C CA . PRO A 1 118 ? -11.509 -13.005 7.176 1.00 55.19 118 PRO A CA 1
ATOM 976 C C . PRO A 1 118 ? -11.791 -11.893 8.196 1.00 55.19 118 PRO A C 1
ATOM 978 O O . PRO A 1 118 ? -12.357 -12.138 9.258 1.00 55.19 118 PRO A O 1
ATOM 981 N N . ILE A 1 119 ? -11.445 -10.654 7.845 1.00 54.94 119 ILE A N 1
ATOM 982 C CA . ILE A 1 119 ? -11.645 -9.456 8.649 1.00 54.94 119 ILE A CA 1
ATOM 983 C C . ILE A 1 119 ? -13.115 -8.982 8.622 1.00 54.94 119 ILE A C 1
ATOM 985 O O . ILE A 1 119 ? -13.612 -8.434 9.613 1.00 54.94 119 ILE A O 1
ATOM 989 N N . ILE A 1 120 ? -13.828 -9.204 7.511 1.00 51.00 120 ILE A N 1
ATOM 990 C CA . ILE A 1 120 ? -15.263 -8.904 7.355 1.00 51.00 120 ILE A CA 1
ATOM 991 C C . ILE A 1 120 ? -16.122 -10.117 7.733 1.00 51.00 120 ILE A C 1
ATOM 993 O O . ILE A 1 120 ? -17.135 -9.948 8.398 1.00 51.00 120 ILE A O 1
ATOM 997 N N . SER A 1 121 ? -15.714 -11.336 7.380 1.00 44.12 121 SER A N 1
ATOM 998 C CA . SER A 1 121 ? -16.477 -12.563 7.634 1.00 44.12 121 SER A CA 1
ATOM 999 C C . SER A 1 121 ? -16.441 -13.017 9.095 1.00 44.12 121 SER A C 1
ATOM 1001 O O . SER A 1 121 ? -17.304 -13.776 9.507 1.00 44.12 121 SER A O 1
ATOM 1003 N N . ALA A 1 122 ? -15.493 -12.539 9.910 1.00 48.56 122 ALA A N 1
ATOM 1004 C CA . ALA A 1 122 ? -15.559 -12.675 11.371 1.00 48.56 122 ALA A CA 1
ATOM 1005 C C . ALA A 1 122 ? -16.632 -11.763 12.018 1.00 48.56 122 ALA A C 1
ATOM 1007 O O . ALA A 1 122 ? -16.670 -11.635 13.242 1.00 48.56 122 ALA A O 1
ATOM 1008 N N . GLN A 1 123 ? -17.443 -11.070 11.207 1.00 46.00 123 GLN A N 1
ATOM 1009 C CA . GLN A 1 123 ? -18.499 -10.146 11.632 1.00 46.00 123 GLN A CA 1
ATOM 1010 C C . GLN A 1 123 ? -19.921 -10.630 11.279 1.00 46.00 123 GLN A C 1
ATOM 1012 O O . GLN A 1 123 ? -20.866 -9.917 11.619 1.00 46.00 123 GLN A O 1
ATOM 1017 N N . GLU A 1 124 ? -20.073 -11.792 10.626 1.00 41.69 124 GLU A N 1
ATOM 1018 C CA . GLU A 1 124 ? -21.351 -12.520 10.472 1.00 41.69 124 GLU A CA 1
ATOM 1019 C C . GLU A 1 124 ? -21.438 -13.664 11.492 1.00 41.69 124 GLU A C 1
ATOM 1021 O O . GLU A 1 124 ? -22.534 -13.841 12.071 1.00 41.69 124 GLU A O 1
#

Organism: NCBI:txid280406

Mean predicted aligned error: 12.18 Å

Foldseek 3Di:
DDDDPPPPVVVVVPPPDDDDPPPPPPPPPPLCDVVSLVVSVCVVCVNVPVDDQQLNVLSVLLSVLVVVLVVCCVVPVDDPDDPVRVLVSVVSVVCSVCSNVARHVVRSVCLVPDCPNCSVVVVD

Sequence (124 aa):
KNIYCFGLDDITKGSRNREDPRAHVTERNVWLNHKIMYQIMGDISKGRWDKYMPATNIIWLKYMNENILNYLQKNNPHSPPEENQMKALRLLKEWNDCILGHKSAEDLLNDVISKNNPIISAQE

pLDDT: mean 72.12, std 20.96, range [28.84, 95.25]

Radius of gyration: 16.88 Å; Cα contacts (8 Å, |Δi|>4): 62; chains: 1; bounding box: 48×31×44 Å

Solvent-accessible surface area (backbone atoms only — not comparable to full-atom values): 7672 Å² total; per-residue (Å²): 134,88,75,80,73,74,56,68,72,53,58,69,69,67,70,70,71,91,77,70,99,75,70,74,80,69,82,71,67,62,56,72,36,68,67,53,56,51,48,54,47,40,64,73,42,69,76,47,78,90,52,94,57,51,46,53,53,30,53,50,48,46,33,50,48,48,47,51,52,53,48,50,51,72,75,49,77,81,63,85,59,57,72,66,54,48,48,54,53,50,52,52,49,58,48,55,73,50,43,81,78,39,66,22,57,65,55,43,48,53,48,67,72,34,83,79,23,69,85,59,50,76,72,115